Protein AF-A0A3C0PMB6-F1 (afdb_monomer_lite)

pLDDT: mean 85.34, std 12.88, range [40.0, 95.44]

Foldseek 3Di:
DPFPWDWLVRVCVVVVHDSVVVVVCVVVVLFDFDDDPPITTGTPVSD

Radius of gyration: 10.02 Å; chains: 1; bounding box: 25×21×21 Å

Structure (mmCIF, N/CA/C/O backbone):
data_AF-A0A3C0PMB6-F1
#
_entry.id   AF-A0A3C0PMB6-F1
#
loop_
_atom_site.group_PDB
_atom_site.id
_atom_site.type_symbol
_atom_site.label_atom_id
_atom_site.label_alt_id
_atom_site.label_comp_id
_atom_site.label_asym_id
_atom_site.label_entity_id
_atom_site.label_seq_id
_atom_site.pdbx_PDB_ins_code
_atom_site.Cartn_x
_atom_site.Cartn_y
_atom_site.Cartn_z
_atom_site.occupancy
_atom_site.B_iso_or_equiv
_atom_site.auth_seq_id
_atom_site.auth_comp_id
_atom_site.auth_asym_id
_atom_site.auth_atom_id
_atom_site.pdbx_PDB_model_num
ATOM 1 N N . MET A 1 1 ? -18.624 11.399 7.694 1.00 40.00 1 MET A N 1
ATOM 2 C CA . MET A 1 1 ? -18.484 9.983 7.292 1.00 40.00 1 MET A CA 1
ATOM 3 C C . MET A 1 1 ? -17.067 9.572 7.637 1.00 40.00 1 MET A C 1
ATOM 5 O O . MET A 1 1 ? -16.162 10.323 7.306 1.00 40.00 1 MET A O 1
ATOM 9 N N . ILE A 1 2 ? -16.882 8.489 8.390 1.00 44.22 2 ILE A N 1
ATOM 10 C CA . ILE A 1 2 ? -15.553 8.023 8.805 1.00 44.22 2 ILE A CA 1
ATOM 11 C C . ILE A 1 2 ? -14.864 7.488 7.548 1.00 44.22 2 ILE A C 1
ATOM 13 O O . ILE A 1 2 ? -15.288 6.474 7.003 1.00 44.22 2 ILE A O 1
ATOM 17 N N . GLU A 1 3 ? -13.857 8.198 7.045 1.00 58.91 3 GLU A N 1
ATOM 18 C CA . GLU A 1 3 ? -12.962 7.655 6.024 1.00 58.91 3 GLU A CA 1
ATOM 19 C C . GLU A 1 3 ? -12.158 6.531 6.683 1.00 58.91 3 GLU A C 1
ATOM 21 O O . GLU A 1 3 ?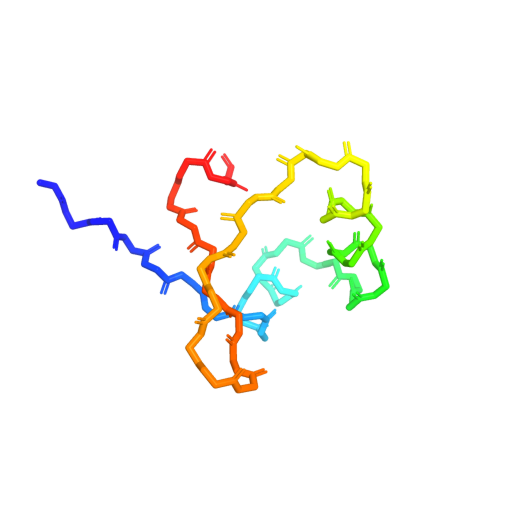 -11.166 6.777 7.370 1.00 58.91 3 GLU A O 1
ATOM 26 N N . GLU A 1 4 ? -12.633 5.292 6.550 1.00 69.56 4 GLU A N 1
ATOM 27 C CA . GLU A 1 4 ? -11.923 4.111 7.034 1.00 69.56 4 GLU A CA 1
ATOM 28 C C . GLU A 1 4 ? -10.612 3.964 6.256 1.00 69.56 4 GLU A C 1
ATOM 30 O O . GLU A 1 4 ? -10.571 3.448 5.139 1.00 69.56 4 GLU A O 1
ATOM 35 N N . LYS A 1 5 ? -9.527 4.463 6.851 1.00 81.38 5 LYS A N 1
ATOM 36 C CA . LYS A 1 5 ? -8.172 4.285 6.338 1.00 81.38 5 LYS A CA 1
ATOM 37 C C . LYS A 1 5 ? -7.738 2.845 6.590 1.00 81.38 5 LYS A C 1
ATOM 39 O O . LYS A 1 5 ? -7.484 2.455 7.729 1.00 81.38 5 LYS A O 1
ATOM 44 N N . GLN A 1 6 ? -7.635 2.056 5.529 1.00 87.50 6 GLN A N 1
ATOM 45 C CA . GLN A 1 6 ? -7.201 0.666 5.605 1.00 87.50 6 GLN A CA 1
ATOM 46 C C . GLN A 1 6 ? -5.690 0.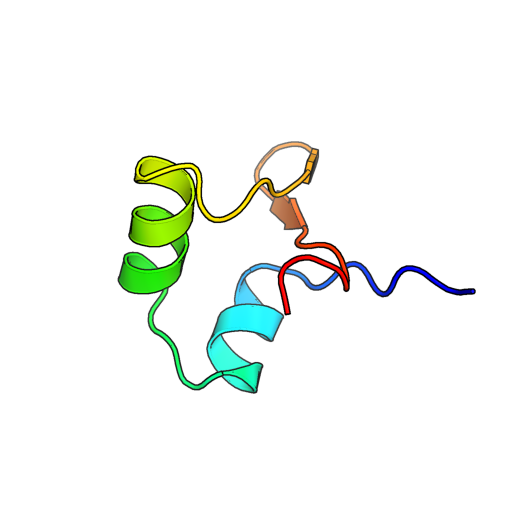572 5.447 1.00 87.50 6 GLN A C 1
ATOM 48 O O . GLN A 1 6 ? -5.095 1.148 4.541 1.00 87.50 6 GLN A O 1
ATOM 53 N N . SER A 1 7 ? -5.040 -0.186 6.320 1.00 90.12 7 SER A N 1
ATOM 54 C CA . SER A 1 7 ? -3.614 -0.473 6.176 1.00 90.12 7 SER A CA 1
ATOM 55 C C . SER A 1 7 ? -3.342 -1.422 5.002 1.00 90.12 7 SER A C 1
ATOM 57 O O . SER A 1 7 ? -4.191 -2.217 4.599 1.00 90.12 7 SER A O 1
ATOM 59 N N . PHE A 1 8 ? -2.104 -1.418 4.508 1.00 88.69 8 PHE A N 1
ATOM 60 C CA . PHE A 1 8 ? -1.622 -2.348 3.477 1.00 88.69 8 PHE A CA 1
ATOM 61 C C . PHE A 1 8 ? -1.985 -3.821 3.718 1.00 88.69 8 PHE A C 1
ATOM 63 O O . PHE A 1 8 ? -2.422 -4.522 2.806 1.00 88.69 8 PHE A O 1
ATOM 70 N N . LYS A 1 9 ? -1.823 -4.297 4.959 1.00 89.94 9 LYS A N 1
ATOM 71 C CA . LYS A 1 9 ? -2.143 -5.681 5.326 1.00 89.94 9 LYS A CA 1
ATOM 72 C C . LYS A 1 9 ? -3.650 -5.945 5.261 1.00 89.94 9 LYS A C 1
ATOM 74 O O . LYS A 1 9 ? -4.050 -6.994 4.771 1.00 89.94 9 LYS A O 1
ATOM 79 N N . GLN A 1 10 ? -4.469 -4.990 5.709 1.00 90.25 10 GLN A N 1
ATOM 80 C CA . GLN A 1 10 ? -5.929 -5.099 5.641 1.00 90.25 10 GLN A CA 1
ATOM 81 C C . GLN A 1 10 ? -6.425 -5.134 4.194 1.00 90.25 10 GLN A C 1
ATOM 83 O O . GLN A 1 10 ? -7.259 -5.975 3.884 1.00 90.25 10 GLN A O 1
ATOM 88 N N . MET A 1 11 ? -5.868 -4.310 3.300 1.00 90.56 11 MET A N 1
ATOM 89 C CA . MET A 1 11 ? -6.220 -4.343 1.874 1.00 90.56 11 MET A CA 1
ATOM 90 C C . MET A 1 11 ? -5.913 -5.698 1.231 1.00 90.56 11 MET A C 1
ATOM 92 O O . MET A 1 11 ? -6.754 -6.236 0.517 1.00 90.56 11 MET A O 1
ATOM 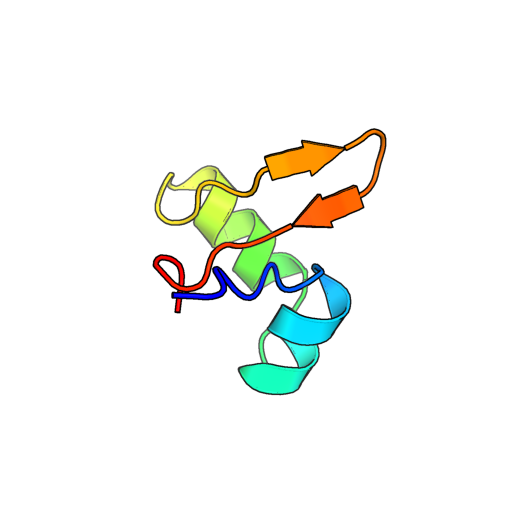96 N N . CYS A 1 12 ? -4.745 -6.282 1.527 1.00 91.94 12 CYS A N 1
ATOM 97 C CA . CYS A 1 12 ? -4.393 -7.610 1.017 1.00 91.94 12 CYS A CA 1
ATOM 98 C C . CYS A 1 12 ? -5.404 -8.670 1.475 1.00 91.94 12 CYS A C 1
ATOM 100 O O . CYS A 1 12 ? -5.887 -9.449 0.664 1.00 91.94 12 CYS A O 1
ATOM 102 N N . SER A 1 13 ? -5.755 -8.676 2.766 1.00 90.56 13 SER A N 1
ATOM 103 C CA . SER A 1 13 ? -6.698 -9.649 3.329 1.00 90.56 13 SER A CA 1
ATOM 104 C C . SER A 1 13 ? -8.148 -9.428 2.895 1.00 90.56 13 SER A C 1
ATOM 106 O O . SER A 1 13 ? -8.881 -10.397 2.751 1.00 90.56 13 SER A O 1
ATOM 1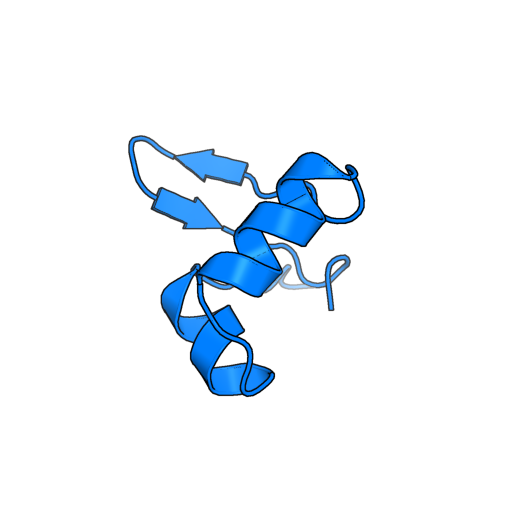08 N N . ARG A 1 14 ? -8.582 -8.177 2.701 1.00 89.06 14 ARG A N 1
ATOM 109 C CA . ARG A 1 14 ? -9.970 -7.845 2.343 1.00 89.06 14 ARG A CA 1
ATOM 110 C C . ARG A 1 14 ? -10.307 -8.209 0.902 1.00 89.06 14 ARG A C 1
ATOM 112 O O . ARG A 1 14 ? -11.411 -8.668 0.641 1.00 89.06 14 ARG A O 1
ATOM 119 N N . PHE A 1 15 ? -9.372 -7.977 -0.012 1.00 87.88 15 PHE A N 1
ATOM 120 C CA . PHE A 1 15 ? -9.578 -8.183 -1.446 1.00 87.88 15 PHE A CA 1
ATOM 121 C C . PHE A 1 15 ? -8.907 -9.450 -1.978 1.00 87.88 15 PHE A C 1
ATOM 123 O O . PHE A 1 15 ? -8.905 -9.669 -3.184 1.00 87.88 15 PHE A O 1
ATOM 130 N N . ASP A 1 16 ? -8.315 -10.252 -1.089 1.00 91.06 16 ASP A N 1
ATOM 131 C CA . ASP A 1 16 ? -7.515 -11.432 -1.434 1.00 91.06 16 ASP A CA 1
ATOM 132 C C . ASP A 1 16 ? -6.444 -11.130 -2.501 1.00 91.06 16 ASP A C 1
ATOM 134 O O . ASP A 1 16 ? -6.157 -11.903 -3.414 1.00 91.06 16 ASP A O 1
ATOM 138 N N . VAL A 1 17 ? -5.856 -9.932 -2.405 1.00 91.50 17 VAL A N 1
ATOM 139 C CA . VAL A 1 17 ? -4.826 -9.455 -3.329 1.00 91.50 17 VAL A CA 1
ATOM 140 C C . VAL A 1 17 ? -3.448 -9.576 -2.708 1.00 91.50 17 VAL A C 1
ATOM 142 O O . VAL A 1 17 ? -3.235 -9.385 -1.509 1.00 91.50 17 VAL A O 1
ATOM 145 N N . THR A 1 18 ? -2.459 -9.831 -3.557 1.00 94.75 18 THR A N 1
ATOM 146 C CA . THR A 1 18 ? -1.073 -9.898 -3.099 1.00 94.75 18 THR A CA 1
ATOM 147 C C . THR A 1 18 ? -0.494 -8.492 -2.876 1.00 94.75 18 THR A C 1
ATOM 149 O O . THR A 1 18 ? -0.866 -7.540 -3.572 1.00 94.75 18 THR A O 1
ATOM 152 N N . PRO A 1 19 ? 0.526 -8.349 -2.007 1.00 93.81 19 PRO A N 1
ATOM 153 C CA . PRO A 1 19 ? 1.311 -7.121 -1.886 1.00 93.81 19 PRO A CA 1
ATOM 154 C C . PRO A 1 19 ? 1.858 -6.581 -3.213 1.00 93.81 19 PRO A C 1
ATOM 156 O O . PRO A 1 19 ? 2.035 -5.373 -3.370 1.00 93.81 19 PRO A O 1
ATOM 159 N N . ARG A 1 20 ? 2.169 -7.475 -4.162 1.00 95.44 20 ARG A N 1
ATOM 160 C CA . ARG A 1 20 ? 2.667 -7.110 -5.492 1.00 95.44 20 ARG A CA 1
ATOM 161 C C . ARG A 1 20 ? 1.584 -6.404 -6.301 1.00 95.44 20 ARG A C 1
ATOM 163 O O . ARG A 1 20 ? 1.884 -5.401 -6.937 1.00 95.44 20 ARG A O 1
ATOM 170 N N . THR A 1 21 ? 0.352 -6.898 -6.233 1.00 95.00 21 THR A N 1
ATOM 171 C CA . THR A 1 21 ? -0.807 -6.323 -6.920 1.00 95.00 21 THR A CA 1
ATOM 172 C C . THR A 1 21 ? -1.095 -4.904 -6.429 1.00 95.00 21 THR A C 1
ATOM 174 O O . THR A 1 21 ? -1.159 -3.990 -7.243 1.00 95.00 21 THR A O 1
ATOM 177 N N . LEU A 1 22 ? -1.149 -4.676 -5.110 1.00 92.00 22 LEU A N 1
ATOM 178 C CA . LEU A 1 22 ? -1.373 -3.325 -4.566 1.00 92.00 22 LEU A CA 1
ATOM 179 C C . LEU A 1 22 ? -0.274 -2.337 -4.969 1.00 92.00 22 LEU A C 1
ATOM 181 O O . LEU A 1 22 ? -0.563 -1.207 -5.347 1.00 92.00 22 LEU A O 1
ATOM 185 N N . ARG A 1 23 ? 0.992 -2.771 -4.950 1.00 92.88 23 ARG A N 1
ATOM 186 C CA . ARG A 1 23 ? 2.111 -1.935 -5.414 1.00 92.88 23 ARG A CA 1
ATOM 187 C C . ARG A 1 23 ? 2.047 -1.653 -6.909 1.00 92.88 23 ARG A C 1
ATOM 189 O O . ARG A 1 23 ? 2.470 -0.585 -7.331 1.00 92.88 23 ARG A O 1
ATOM 196 N N . TYR A 1 24 ? 1.563 -2.607 -7.702 1.00 95.25 24 TYR A N 1
ATOM 197 C CA . TYR A 1 24 ? 1.345 -2.394 -9.127 1.00 95.25 24 TYR A CA 1
ATOM 198 C C . TYR A 1 24 ? 0.259 -1.342 -9.354 1.00 95.25 24 TYR A C 1
ATOM 200 O O . TYR A 1 24 ? 0.469 -0.446 -10.159 1.00 95.25 24 TYR A O 1
ATOM 208 N N . TYR A 1 25 ? -0.832 -1.377 -8.588 1.00 93.62 25 TYR A N 1
ATOM 209 C CA . TYR A 1 25 ? -1.876 -0.353 -8.645 1.00 93.62 25 TYR A CA 1
ATOM 210 C C . TYR A 1 25 ? -1.394 1.032 -8.201 1.00 93.62 25 TYR A C 1
ATOM 212 O O . TYR A 1 25 ? -1.733 2.018 -8.845 1.00 93.62 25 TYR A O 1
ATOM 220 N N . GLU A 1 26 ? -0.544 1.115 -7.171 1.00 91.94 26 GLU A N 1
ATOM 221 C CA . GLU A 1 26 ? 0.167 2.361 -6.832 1.00 91.94 26 GLU A CA 1
ATOM 222 C C . GLU A 1 26 ? 1.051 2.848 -7.993 1.00 91.94 26 GLU A C 1
ATOM 224 O O . GLU A 1 26 ? 1.138 4.043 -8.246 1.00 91.94 26 GLU A O 1
ATOM 229 N N . TYR A 1 27 ? 1.731 1.933 -8.691 1.00 94.44 27 TYR A N 1
ATOM 230 C CA . TYR A 1 27 ? 2.647 2.269 -9.784 1.00 94.44 27 TYR A CA 1
ATOM 231 C C . TYR A 1 27 ? 1.926 2.789 -11.032 1.00 94.44 27 TYR A C 1
ATOM 233 O O . TYR A 1 27 ? 2.427 3.705 -11.674 1.00 94.44 27 TYR A O 1
ATOM 241 N N . ILE A 1 28 ? 0.760 2.228 -11.364 1.00 95.44 28 ILE A N 1
ATOM 242 C CA . ILE A 1 28 ? -0.087 2.716 -12.465 1.00 95.44 28 ILE A CA 1
ATOM 243 C C . ILE A 1 28 ? -0.992 3.888 -12.046 1.00 95.44 28 ILE A C 1
ATOM 245 O O . ILE A 1 28 ? -1.936 4.201 -12.762 1.00 95.44 28 ILE A O 1
ATOM 249 N N . GLU A 1 29 ? -0.740 4.489 -10.877 1.00 91.69 29 GLU A N 1
ATOM 250 C CA . GLU A 1 29 ? -1.479 5.635 -10.321 1.00 91.69 29 GLU A CA 1
ATOM 251 C C . GLU A 1 29 ? -2.982 5.387 -10.085 1.00 91.69 29 GLU A C 1
ATOM 253 O O . GLU A 1 29 ? -3.761 6.320 -9.894 1.00 91.69 29 GLU A O 1
ATOM 258 N N . LEU A 1 30 ? -3.398 4.117 -10.037 1.00 90.88 30 LEU A N 1
ATOM 259 C CA . LEU A 1 30 ? -4.778 3.723 -9.746 1.00 90.88 30 LEU A CA 1
ATOM 260 C C . LEU A 1 30 ? -5.125 3.925 -8.267 1.00 90.88 30 LEU A C 1
ATOM 262 O O . LEU A 1 30 ? -6.261 4.254 -7.943 1.00 90.88 30 LEU A O 1
ATOM 266 N N . LEU A 1 31 ? -4.149 3.716 -7.379 1.00 89.88 31 LEU A N 1
ATOM 267 C CA . LEU A 1 31 ? -4.297 3.883 -5.934 1.00 89.88 31 LEU A CA 1
ATOM 268 C C . LEU A 1 31 ? -3.369 4.974 -5.419 1.00 89.88 31 LEU A C 1
ATOM 270 O O . LEU A 1 31 ? -2.180 4.982 -5.741 1.00 89.88 31 LEU A O 1
ATOM 274 N N . ASN A 1 32 ? -3.888 5.823 -4.532 1.00 89.00 32 ASN A N 1
ATOM 275 C CA . ASN A 1 32 ? -3.144 6.952 -3.971 1.00 89.00 32 ASN A CA 1
ATOM 276 C C . ASN A 1 32 ? -3.079 6.876 -2.434 1.00 89.00 32 ASN A C 1
ATOM 278 O O . ASN A 1 32 ? -3.681 7.701 -1.746 1.00 89.00 32 ASN A O 1
ATOM 282 N N . PRO A 1 33 ? -2.361 5.888 -1.861 1.00 90.50 33 PRO A N 1
ATOM 283 C CA . PRO A 1 33 ? -2.308 5.717 -0.418 1.00 90.50 33 PRO A CA 1
ATOM 284 C C . PRO A 1 33 ? -1.543 6.850 0.266 1.00 90.50 33 PRO A C 1
ATOM 286 O O . PRO A 1 33 ? -0.473 7.279 -0.176 1.00 90.50 33 PRO A O 1
ATOM 289 N N . GLU A 1 34 ? -2.028 7.244 1.435 1.00 90.50 34 GLU A N 1
ATOM 290 C CA . GLU A 1 34 ? -1.311 8.141 2.325 1.00 90.50 34 GLU A CA 1
ATOM 291 C C . GLU A 1 34 ? -0.120 7.408 2.956 1.00 90.50 34 GLU A C 1
ATOM 293 O O . GLU A 1 34 ? -0.236 6.295 3.487 1.00 90.50 34 GLU A O 1
ATOM 298 N N . ARG A 1 35 ? 1.056 8.038 2.893 1.00 90.31 35 ARG A N 1
ATOM 299 C CA . ARG A 1 35 ? 2.297 7.492 3.445 1.00 90.31 35 ARG A CA 1
ATOM 300 C C . ARG A 1 35 ? 2.600 8.149 4.782 1.00 90.31 35 ARG A C 1
ATOM 302 O O . ARG A 1 35 ? 2.946 9.324 4.833 1.00 90.31 35 ARG A O 1
ATOM 309 N N . VAL A 1 36 ? 2.544 7.361 5.854 1.00 91.25 36 VAL A N 1
ATOM 310 C CA . VAL A 1 36 ? 2.935 7.789 7.204 1.00 91.25 36 VAL A CA 1
ATOM 311 C C . VAL A 1 36 ? 4.154 6.969 7.622 1.00 91.25 36 VAL A C 1
ATOM 313 O O . VAL A 1 36 ? 4.056 5.811 8.037 1.00 91.25 36 VAL A O 1
ATOM 316 N N . GLY A 1 37 ? 5.340 7.552 7.429 1.00 89.94 37 GLY A N 1
ATOM 317 C CA . GLY A 1 37 ? 6.615 6.859 7.607 1.00 89.94 37 GLY A CA 1
ATOM 318 C C . GLY A 1 37 ? 6.785 5.712 6.606 1.00 89.94 37 GLY A C 1
ATOM 319 O O . GLY A 1 37 ? 6.885 5.935 5.402 1.00 89.94 37 GLY A O 1
ATOM 320 N N . ARG A 1 38 ? 6.831 4.469 7.104 1.00 86.62 38 ARG A N 1
ATOM 321 C CA . ARG A 1 38 ? 6.913 3.248 6.270 1.00 86.62 38 ARG A CA 1
ATOM 322 C C . ARG A 1 38 ? 5.549 2.607 5.996 1.00 86.62 38 ARG A C 1
ATOM 324 O O . ARG A 1 38 ? 5.472 1.655 5.218 1.00 86.62 38 ARG A O 1
ATOM 331 N N . SER A 1 39 ? 4.497 3.105 6.638 1.00 87.00 39 SER A N 1
ATOM 332 C CA . SER A 1 39 ? 3.145 2.565 6.530 1.00 87.00 39 SER A CA 1
ATOM 333 C C . SER A 1 39 ? 2.383 3.236 5.393 1.00 87.00 39 SER A C 1
ATOM 335 O O . SER A 1 39 ? 2.523 4.437 5.161 1.00 87.00 39 SER A O 1
ATOM 337 N N . ARG A 1 40 ? 1.572 2.439 4.691 1.00 90.25 40 ARG A N 1
ATOM 338 C CA . ARG A 1 40 ? 0.646 2.888 3.645 1.00 90.25 40 ARG A CA 1
ATOM 339 C C . ARG A 1 40 ? -0.785 2.719 4.139 1.00 90.25 40 ARG A C 1
ATOM 341 O O . ARG A 1 40 ? -1.122 1.633 4.628 1.00 90.25 40 ARG A O 1
ATOM 348 N N . PHE A 1 41 ? -1.588 3.762 3.976 1.00 89.56 41 PHE A N 1
ATOM 349 C CA . PHE A 1 41 ? -3.003 3.785 4.319 1.00 89.56 41 PHE A CA 1
ATOM 350 C C . PHE A 1 41 ? -3.835 4.119 3.080 1.00 89.56 41 PHE A C 1
ATOM 352 O O . PHE A 1 41 ? -3.603 5.138 2.440 1.00 89.56 41 PHE A O 1
ATOM 359 N N . TYR A 1 42 ? -4.784 3.255 2.745 1.00 89.00 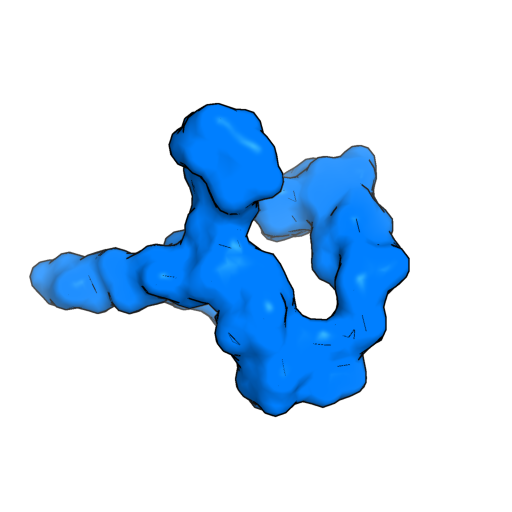42 TYR A N 1
ATOM 360 C CA . TYR A 1 42 ? -5.691 3.390 1.607 1.00 89.00 42 TYR A CA 1
ATOM 361 C C . TYR A 1 42 ? -7.017 3.958 2.094 1.00 89.00 42 TYR A C 1
ATOM 363 O O . TYR A 1 42 ? -7.492 3.583 3.168 1.00 89.00 42 TYR A O 1
ATOM 371 N N . SER A 1 43 ? -7.598 4.879 1.335 1.00 84.56 43 SER A N 1
ATOM 372 C CA . SER A 1 43 ? -8.870 5.501 1.686 1.00 84.56 43 SER A CA 1
ATOM 373 C C . SER A 1 43 ? -10.050 4.615 1.279 1.00 84.56 43 SER A C 1
ATOM 375 O O . SER A 1 43 ? -9.914 3.703 0.470 1.00 84.56 43 SER A O 1
ATOM 377 N N . ALA A 1 44 ? -11.246 4.909 1.788 1.00 71.75 44 ALA A N 1
ATOM 378 C CA . ALA A 1 44 ? -12.464 4.223 1.353 1.00 71.75 44 ALA A CA 1
ATOM 379 C C . ALA A 1 44 ? -12.843 4.508 -0.119 1.00 71.75 44 ALA A C 1
ATOM 381 O O . ALA A 1 44 ? -13.705 3.825 -0.656 1.00 71.75 44 ALA A O 1
ATOM 382 N N . ARG A 1 45 ? -12.228 5.512 -0.767 1.00 69.19 45 ARG A N 1
ATOM 383 C CA . ARG A 1 45 ? -12.414 5.806 -2.201 1.00 69.19 45 ARG A CA 1
ATOM 384 C C . ARG A 1 45 ? -11.537 4.941 -3.111 1.00 69.19 45 ARG A C 1
ATOM 386 O O . ARG A 1 45 ? -11.789 4.894 -4.305 1.00 69.19 45 ARG A O 1
ATOM 393 N N . ASP A 1 46 ? -10.538 4.277 -2.537 1.00 61.50 46 ASP A N 1
ATOM 394 C CA . ASP A 1 46 ? -9.636 3.330 -3.201 1.00 61.50 46 ASP A CA 1
ATOM 395 C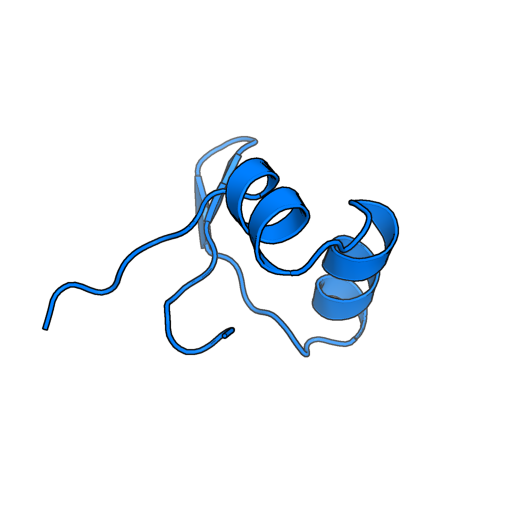 C . ASP A 1 46 ? -10.203 1.884 -3.212 1.00 61.50 46 ASP A C 1
ATOM 397 O O . ASP A 1 46 ? -9.469 0.935 -3.498 1.00 61.50 46 ASP A O 1
ATOM 401 N N . VAL A 1 47 ? -11.478 1.714 -2.821 1.00 59.75 47 VAL A N 1
ATOM 402 C CA . VAL A 1 47 ? -12.208 0.446 -2.590 1.00 59.75 47 VAL A CA 1
ATOM 403 C C . VAL A 1 47 ? -13.211 0.207 -3.711 1.00 59.75 47 VAL A C 1
ATOM 405 O O . VAL A 1 47 ? -13.940 1.165 -4.051 1.00 59.75 47 VAL A O 1
#

Secondary structure (DSSP, 8-state):
-----EEHHHHHHHHT--HHHHHHHHHTTS---EEETTEEEE-GGG-

Sequence (47 aa):
MIEEKQSFKQMCSRFDVTPRTLRYYEYIELLNPERVGRSRFYSARDV